Protein AF-A0A7G9GF24-F1 (afdb_monomer_lite)

Foldseek 3Di:
DDPVVLVVVLVVLLVLLLVQLLVLCVVLVNPDPQLNVLSNVLSVPLVSVLVVQLVVCCPPVVDPSPVSNVVSLVVSLVSQLVSCVVRPDPRPRSSVSSCCSSVVSVVVVVVVVVVD

pLDDT: mean 84.03, std 6.38, range [55.06, 92.38]

Sequence (116 aa):
MGPIDLFYTFAVSFLLTLALEYPAAILFGIRNRKDLLLLLPVNLLTNPAAVALALFLRLNLGLPALPAQICLEIPVILAEGLLYRHYGQDLPHPLAFSLCANGFSYTMGLLIQTLF

Radius of gyration: 14.38 Å; chains: 1; bounding box: 35×30×41 Å

Organism: NCBI:txid2763667

Secondary structure (DSSP, 8-state):
--HHHHHHHHHHHHHHHHHHHHHHHHHTT---HHHHHHHHHHHHHHHHHHHHHHHHHHHHH---HHHHHHHHHHHHHHHHHHHHHHH-SS-S-HHHHHHHHHHHHHHHHHHHHHH-

Structure (mmCIF, N/CA/C/O backbone):
data_AF-A0A7G9GF24-F1
#
_entry.id   AF-A0A7G9GF24-F1
#
loop_
_atom_site.group_PDB
_atom_site.id
_atom_site.type_symbol
_atom_site.label_atom_id
_atom_site.label_alt_id
_atom_site.label_comp_id
_atom_site.label_asym_id
_atom_site.label_entity_id
_atom_site.label_seq_id
_atom_site.pdbx_PDB_ins_code
_atom_site.Cartn_x
_atom_site.Cartn_y
_atom_site.Cartn_z
_atom_site.occupancy
_atom_site.B_iso_or_equiv
_atom_site.auth_seq_id
_atom_site.auth_comp_id
_atom_site.auth_asym_id
_atom_site.auth_atom_id
_atom_site.pdbx_PDB_model_num
ATOM 1 N N . MET A 1 1 ? 4.186 -1.442 -23.552 1.00 63.91 1 MET A N 1
ATOM 2 C CA . MET A 1 1 ? 2.997 -1.685 -22.713 1.00 63.91 1 MET A CA 1
ATOM 3 C C . MET A 1 1 ? 1.872 -0.836 -23.272 1.00 63.91 1 MET A C 1
ATOM 5 O O . MET A 1 1 ? 2.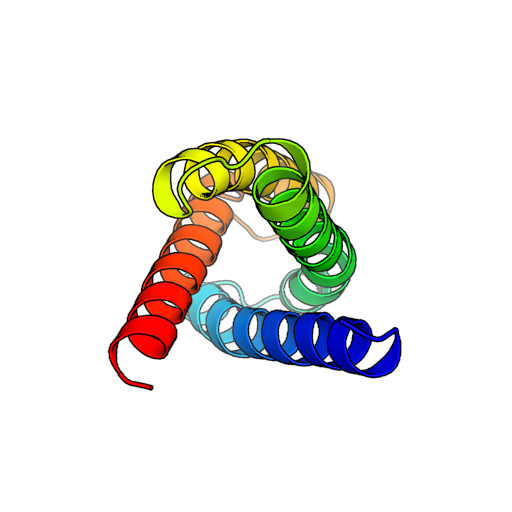050 0.373 -23.370 1.00 63.91 1 MET A O 1
ATOM 9 N N . GLY A 1 2 ? 0.802 -1.459 -23.762 1.00 81.12 2 GLY A N 1
ATOM 10 C CA . GLY A 1 2 ? -0.362 -0.743 -24.283 1.00 81.12 2 GLY A CA 1
ATOM 11 C C . GLY A 1 2 ? -1.274 -0.225 -23.159 1.00 81.12 2 GLY A C 1
ATOM 12 O O . GLY A 1 2 ? -1.112 -0.617 -22.003 1.00 81.12 2 GLY A O 1
ATOM 13 N N . PRO A 1 3 ? -2.263 0.633 -23.472 1.00 76.75 3 PRO A N 1
ATOM 14 C CA . PRO A 1 3 ? -3.209 1.156 -22.479 1.00 76.75 3 PRO A CA 1
ATOM 15 C C . PRO A 1 3 ? -4.073 0.060 -21.830 1.00 76.75 3 PRO A C 1
ATOM 17 O O . PRO A 1 3 ? -4.401 0.155 -20.650 1.00 76.75 3 PRO A O 1
ATOM 20 N N . ILE A 1 4 ? -4.397 -1.003 -22.574 1.00 81.31 4 ILE A N 1
ATOM 21 C CA . ILE A 1 4 ? -5.152 -2.162 -22.067 1.00 81.31 4 ILE A CA 1
ATOM 22 C C . ILE A 1 4 ? -4.322 -2.938 -21.034 1.00 81.31 4 ILE A C 1
ATOM 24 O O . ILE A 1 4 ? -4.830 -3.270 -19.965 1.00 81.31 4 ILE A O 1
ATOM 28 N N . ASP A 1 5 ? -3.032 -3.153 -21.309 1.00 83.19 5 ASP A N 1
ATOM 29 C CA . ASP A 1 5 ? -2.114 -3.843 -20.391 1.00 83.19 5 ASP A CA 1
ATOM 30 C C . ASP A 1 5 ? -1.939 -3.067 -19.078 1.00 83.19 5 ASP A C 1
ATOM 32 O O . ASP A 1 5 ? -1.855 -3.650 -17.995 1.00 83.19 5 ASP A O 1
ATOM 36 N N . LEU A 1 6 ? -1.910 -1.732 -19.163 1.00 82.44 6 LEU A N 1
ATOM 37 C CA . LEU A 1 6 ? -1.826 -0.853 -17.997 1.00 82.44 6 LEU A CA 1
ATOM 38 C C . LEU A 1 6 ? -3.080 -0.928 -17.129 1.00 82.44 6 LEU A C 1
ATOM 40 O O . LEU A 1 6 ? -2.969 -1.091 -15.915 1.00 82.44 6 LEU A O 1
ATOM 44 N N . PHE A 1 7 ? -4.261 -0.874 -17.744 1.00 84.81 7 PHE A N 1
ATOM 45 C CA . PHE A 1 7 ? -5.515 -1.037 -17.016 1.00 84.81 7 PHE A CA 1
ATOM 46 C C . PHE A 1 7 ? -5.592 -2.403 -16.327 1.00 84.81 7 PHE A C 1
ATOM 48 O O . PHE A 1 7 ? -5.946 -2.481 -15.153 1.00 84.81 7 PHE A O 1
ATOM 55 N N . TYR A 1 8 ? -5.200 -3.470 -17.028 1.00 85.38 8 TYR A N 1
ATOM 56 C CA . TYR A 1 8 ? -5.156 -4.813 -16.456 1.00 85.38 8 TYR A CA 1
ATOM 57 C C . TYR A 1 8 ? -4.200 -4.892 -15.257 1.00 85.38 8 TYR A C 1
ATOM 59 O O . TYR A 1 8 ? -4.553 -5.452 -14.222 1.00 85.38 8 TYR A O 1
ATOM 67 N N . THR A 1 9 ? -3.027 -4.260 -15.355 1.00 84.88 9 THR A N 1
ATOM 68 C CA . THR A 1 9 ? -2.041 -4.203 -14.263 1.00 84.88 9 THR A CA 1
ATOM 69 C C . THR A 1 9 ? -2.607 -3.491 -13.033 1.00 84.88 9 THR A C 1
ATOM 71 O O . THR A 1 9 ? -2.492 -4.008 -11.921 1.00 84.88 9 THR A O 1
ATOM 74 N N . PHE A 1 10 ? -3.271 -2.345 -13.219 1.00 86.75 10 PHE A N 1
ATOM 75 C CA . PHE A 1 10 ? -3.931 -1.641 -12.117 1.00 86.75 10 PHE A CA 1
ATOM 76 C C . PHE A 1 10 ? -5.069 -2.460 -11.511 1.00 86.75 10 PHE A C 1
ATOM 78 O O . PHE A 1 10 ? -5.157 -2.556 -10.291 1.00 86.75 10 PHE A O 1
ATOM 85 N N . ALA A 1 11 ? -5.914 -3.083 -12.336 1.00 87.19 11 ALA A N 1
ATOM 86 C CA . ALA A 1 11 ? -7.050 -3.864 -11.859 1.00 87.19 11 ALA A CA 1
ATOM 87 C C . ALA A 1 11 ? -6.604 -5.084 -11.042 1.00 87.19 11 ALA A C 1
ATOM 89 O O . ALA A 1 11 ? -7.117 -5.311 -9.948 1.00 87.19 11 ALA A O 1
ATOM 90 N N . VAL A 1 12 ? -5.626 -5.846 -11.539 1.00 86.25 12 VAL A N 1
ATOM 91 C CA . VAL A 1 12 ? -5.091 -7.015 -10.830 1.00 86.25 12 VAL A CA 1
ATOM 92 C C . VAL A 1 12 ? -4.418 -6.597 -9.528 1.00 86.25 12 VAL A C 1
ATOM 94 O O . VAL A 1 12 ? -4.690 -7.200 -8.492 1.00 86.25 12 VAL A O 1
ATOM 97 N N . SER A 1 13 ? -3.588 -5.549 -9.554 1.00 85.12 13 SER A N 1
ATOM 98 C CA . SER A 1 13 ? -2.921 -5.059 -8.345 1.00 85.12 13 SER A CA 1
ATOM 99 C C . SER A 1 13 ? -3.928 -4.574 -7.303 1.00 85.12 13 SER A C 1
ATOM 101 O O . SER A 1 13 ? -3.827 -4.957 -6.143 1.00 85.12 13 SER A O 1
ATOM 103 N N . PHE A 1 14 ? -4.944 -3.820 -7.720 1.00 87.00 14 PHE A N 1
ATOM 104 C CA . PHE A 1 14 ? -6.006 -3.339 -6.842 1.00 87.00 14 PHE A CA 1
ATOM 105 C C . PHE A 1 14 ? -6.801 -4.483 -6.205 1.00 87.00 14 PHE A C 1
ATOM 107 O O . PHE A 1 14 ? -6.980 -4.509 -4.989 1.00 87.00 14 PHE A O 1
ATOM 114 N N . LEU A 1 15 ? -7.249 -5.455 -7.006 1.00 88.62 15 LEU A N 1
ATOM 115 C CA . LEU A 1 15 ? -8.016 -6.596 -6.503 1.00 88.62 15 LEU A CA 1
ATOM 116 C C . LEU A 1 15 ? -7.198 -7.459 -5.541 1.00 88.62 15 LEU A C 1
ATOM 118 O O . LEU A 1 15 ? -7.736 -7.896 -4.525 1.00 88.62 15 LEU A O 1
ATOM 122 N N . LEU A 1 16 ? -5.914 -7.680 -5.837 1.00 85.62 16 LEU A N 1
ATOM 123 C CA . LEU A 1 16 ? -5.011 -8.392 -4.935 1.00 85.62 16 LEU A CA 1
ATOM 124 C C . LEU A 1 16 ? -4.853 -7.644 -3.614 1.00 85.62 16 LEU A C 1
ATOM 126 O O . LEU A 1 16 ? -5.008 -8.261 -2.565 1.00 85.62 16 LEU A O 1
ATOM 130 N N . THR A 1 17 ? -4.622 -6.330 -3.642 1.00 88.44 17 THR A N 1
ATOM 131 C CA . THR A 1 17 ? -4.490 -5.554 -2.407 1.00 88.44 17 THR A CA 1
ATOM 132 C C . THR A 1 17 ? -5.766 -5.618 -1.574 1.00 88.44 17 THR 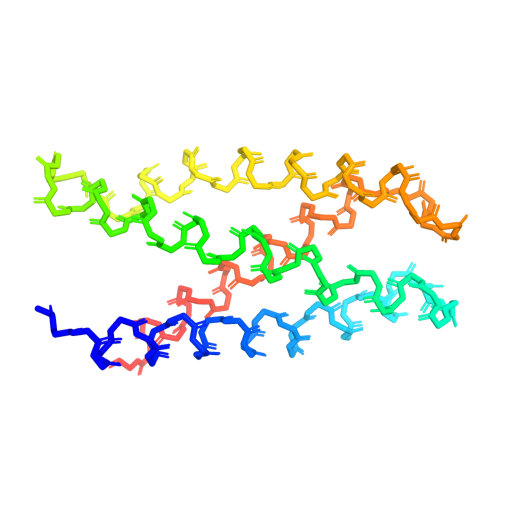A C 1
ATOM 134 O O . THR A 1 17 ? -5.697 -5.969 -0.402 1.00 88.44 17 THR A O 1
ATOM 137 N N . LEU A 1 18 ? -6.952 -5.426 -2.165 1.00 89.00 18 LEU A N 1
ATOM 138 C CA . LEU A 1 18 ? -8.204 -5.578 -1.413 1.00 89.00 18 LEU A CA 1
ATOM 139 C C . LEU A 1 18 ? -8.369 -6.996 -0.841 1.00 89.00 18 LEU A C 1
ATOM 141 O O . LEU A 1 18 ? -8.774 -7.154 0.311 1.00 89.00 18 LEU A O 1
ATOM 145 N N . ALA A 1 19 ? -8.040 -8.032 -1.617 1.00 88.88 19 ALA A N 1
ATOM 146 C CA . ALA A 1 19 ? -8.141 -9.418 -1.167 1.00 88.88 19 ALA A CA 1
ATOM 147 C C . ALA A 1 19 ? -7.240 -9.723 0.041 1.00 88.88 19 ALA A C 1
ATOM 149 O O . ALA A 1 19 ? -7.573 -10.609 0.824 1.00 88.88 19 ALA A O 1
ATOM 150 N N . LEU A 1 20 ? -6.134 -8.992 0.214 1.00 87.62 20 LEU A N 1
ATOM 151 C CA . LEU A 1 20 ? -5.220 -9.133 1.348 1.00 87.62 20 LEU A CA 1
ATOM 152 C C . LEU A 1 20 ? -5.588 -8.200 2.513 1.00 87.62 20 LEU A C 1
ATOM 154 O O . LEU A 1 20 ? -5.563 -8.617 3.674 1.00 87.62 20 LEU A O 1
ATOM 158 N N . GLU A 1 21 ? -5.986 -6.963 2.222 1.00 88.62 21 GLU A N 1
ATOM 159 C CA . GLU A 1 21 ? -6.266 -5.948 3.236 1.00 88.62 21 GLU A CA 1
ATOM 160 C C . GLU A 1 21 ? -7.573 -6.167 3.986 1.00 88.62 21 GLU A C 1
ATOM 162 O O . GLU A 1 21 ? -7.615 -5.935 5.191 1.00 88.62 21 GLU A O 1
ATOM 167 N N . TYR A 1 22 ? -8.635 -6.653 3.335 1.00 89.38 22 TYR A N 1
ATOM 168 C CA . TYR A 1 22 ? -9.897 -6.933 4.030 1.00 89.38 22 TYR A CA 1
ATOM 169 C C . TYR A 1 22 ? -9.746 -8.030 5.103 1.00 89.38 22 TYR A C 1
ATOM 171 O O . TYR A 1 22 ? -10.195 -7.823 6.234 1.00 89.38 22 TYR A O 1
ATOM 179 N N . PRO A 1 23 ? -9.095 -9.178 4.827 1.00 88.88 23 PRO A N 1
ATOM 180 C CA . PRO A 1 23 ? -8.756 -10.143 5.869 1.00 88.88 23 PRO A CA 1
ATOM 181 C C . PRO A 1 23 ? -7.849 -9.551 6.951 1.00 88.88 23 PRO A C 1
ATOM 183 O O . PRO A 1 23 ? -8.122 -9.751 8.135 1.00 88.88 23 PRO A O 1
ATOM 186 N N . ALA A 1 24 ? -6.814 -8.790 6.573 1.00 86.50 24 ALA A N 1
ATOM 187 C CA . ALA A 1 24 ? -5.912 -8.152 7.532 1.00 86.50 24 ALA A CA 1
ATOM 188 C C . ALA A 1 24 ? -6.657 -7.179 8.463 1.00 86.50 24 ALA A C 1
ATOM 190 O O . ALA A 1 24 ? -6.440 -7.199 9.671 1.00 86.50 24 ALA A O 1
ATOM 191 N N . ALA A 1 25 ? -7.592 -6.395 7.926 1.00 86.94 25 ALA A N 1
ATOM 192 C CA . ALA A 1 25 ? -8.467 -5.487 8.661 1.00 86.94 25 ALA A CA 1
ATOM 193 C C . ALA A 1 25 ? -9.322 -6.224 9.697 1.00 86.94 25 ALA A C 1
ATOM 195 O O . ALA A 1 25 ? -9.398 -5.814 10.857 1.00 86.94 25 ALA A O 1
ATOM 196 N N . ILE A 1 26 ? -9.922 -7.352 9.306 1.00 87.12 26 ILE A N 1
ATOM 197 C CA . ILE A 1 26 ? -10.724 -8.185 10.212 1.00 87.12 26 ILE A CA 1
ATOM 198 C C . ILE A 1 26 ? -9.847 -8.779 11.326 1.00 87.12 26 ILE A C 1
ATOM 200 O O . ILE A 1 26 ? -10.271 -8.799 12.486 1.00 87.12 26 ILE A O 1
ATOM 204 N N . LEU A 1 27 ? -8.628 -9.231 11.000 1.00 86.88 27 LEU A N 1
ATOM 205 C CA . LEU A 1 27 ? -7.653 -9.745 11.972 1.00 86.88 27 LEU A CA 1
ATOM 206 C C . LEU A 1 27 ? -7.158 -8.654 12.934 1.00 86.88 27 LEU A C 1
ATOM 208 O O . LEU A 1 27 ? -6.973 -8.929 14.117 1.00 86.88 27 LEU A O 1
ATOM 212 N N . PHE A 1 28 ? -7.025 -7.412 12.460 1.00 82.88 28 PHE A N 1
ATOM 213 C CA . PHE A 1 28 ? -6.710 -6.230 13.272 1.00 82.88 28 PHE A CA 1
ATOM 214 C C . PHE A 1 28 ? -7.877 -5.749 14.149 1.00 82.88 28 PHE A C 1
ATOM 216 O O . PHE A 1 28 ? -7.729 -4.786 14.900 1.00 82.88 28 PHE A O 1
ATOM 223 N N . GLY A 1 29 ? -9.033 -6.416 14.083 1.00 83.44 29 GLY A N 1
ATOM 224 C CA . GLY A 1 29 ? -10.187 -6.116 14.924 1.00 83.44 29 GLY A CA 1
ATOM 225 C C . GLY A 1 29 ? -11.126 -5.053 14.357 1.00 83.44 29 GLY A C 1
ATOM 226 O O . GLY A 1 29 ? -12.061 -4.660 15.052 1.00 83.44 29 GLY A O 1
ATOM 227 N N . ILE A 1 30 ? -10.949 -4.627 13.102 1.00 85.69 30 ILE A N 1
ATOM 228 C CA . ILE A 1 30 ? -11.881 -3.708 12.441 1.00 85.69 30 ILE A CA 1
ATOM 229 C C . ILE A 1 30 ? -13.198 -4.445 12.188 1.00 85.69 30 ILE A C 1
ATOM 231 O O . ILE A 1 30 ? -13.263 -5.414 11.430 1.00 85.69 30 ILE A O 1
ATOM 235 N N . ARG A 1 31 ? -14.273 -3.989 12.838 1.00 84.69 31 ARG A N 1
ATOM 236 C CA . ARG A 1 31 ? -15.630 -4.549 12.679 1.00 84.69 31 ARG A CA 1
ATOM 237 C C . ARG A 1 31 ? -16.632 -3.553 12.109 1.00 84.69 31 ARG A C 1
ATOM 239 O O . ARG A 1 31 ? -17.712 -3.954 11.675 1.00 84.69 31 ARG A O 1
ATOM 246 N N . ASN A 1 32 ? -16.284 -2.271 12.086 1.00 88.31 32 ASN A N 1
ATOM 247 C CA . ASN A 1 32 ? -17.143 -1.229 11.556 1.00 88.31 32 ASN A CA 1
ATOM 248 C C . ASN A 1 32 ? -17.173 -1.284 10.027 1.00 88.31 32 ASN A C 1
ATOM 250 O O . ASN A 1 32 ? -16.140 -1.242 9.359 1.00 88.31 32 ASN A O 1
ATOM 254 N N . ARG A 1 33 ? -18.383 -1.341 9.461 1.00 88.69 33 ARG A N 1
ATOM 255 C CA . ARG A 1 33 ? -18.579 -1.350 8.007 1.00 88.69 33 ARG A CA 1
ATOM 256 C C . ARG A 1 33 ? -18.020 -0.096 7.342 1.00 88.69 33 ARG A C 1
ATOM 258 O O . ARG A 1 33 ? -17.581 -0.192 6.207 1.00 88.69 33 ARG A O 1
ATOM 265 N N . LYS A 1 34 ? -18.036 1.056 8.019 1.00 89.12 34 LYS A N 1
ATOM 266 C CA . LYS A 1 34 ? -17.486 2.304 7.470 1.00 89.12 34 LYS A CA 1
ATOM 267 C C . LYS A 1 34 ? -15.977 2.214 7.275 1.00 89.12 34 LYS A C 1
ATOM 269 O O . LYS A 1 34 ? -15.499 2.570 6.208 1.00 89.12 34 LYS A O 1
ATOM 274 N N . ASP A 1 35 ? -15.264 1.670 8.254 1.00 87.69 35 ASP A N 1
ATOM 275 C CA . ASP A 1 35 ? -13.810 1.513 8.179 1.00 87.69 35 ASP A CA 1
ATOM 276 C C . ASP A 1 35 ? -13.413 0.433 7.170 1.00 87.69 35 ASP A C 1
ATOM 278 O O . ASP A 1 35 ? -12.462 0.612 6.417 1.00 87.69 35 ASP A O 1
ATOM 282 N N . LEU A 1 36 ? -14.191 -0.651 7.073 1.00 89.31 36 LEU A N 1
ATOM 283 C CA . LEU A 1 36 ? -14.010 -1.640 6.006 1.00 89.31 36 LEU A CA 1
ATOM 284 C C . LEU A 1 36 ? -14.259 -1.027 4.621 1.00 89.31 36 LEU A C 1
ATOM 286 O O . LEU A 1 36 ? -13.492 -1.266 3.696 1.00 89.31 36 LEU A O 1
ATOM 290 N N . LEU A 1 37 ? -15.299 -0.201 4.473 1.00 92.31 37 LEU A N 1
ATOM 291 C CA . LEU A 1 37 ? -15.564 0.511 3.223 1.00 92.31 37 LEU A CA 1
ATOM 292 C C . LEU A 1 37 ? -14.490 1.550 2.903 1.00 92.31 37 LEU A C 1
ATOM 294 O O . LEU A 1 37 ? -14.275 1.807 1.725 1.00 92.31 37 LEU A O 1
ATOM 298 N N . LEU A 1 38 ? -13.818 2.123 3.907 1.00 91.44 38 LEU A N 1
ATOM 299 C CA . LEU A 1 38 ? -12.744 3.104 3.737 1.00 91.44 38 LEU A CA 1
ATOM 300 C C . LEU A 1 38 ? -11.492 2.500 3.082 1.00 91.44 38 LEU A C 1
ATOM 302 O O . LEU A 1 38 ? -10.791 3.214 2.369 1.00 91.44 38 LEU A O 1
ATOM 306 N N . LEU A 1 39 ? -11.255 1.192 3.233 1.00 90.19 39 LEU A N 1
ATOM 307 C CA . LEU A 1 39 ? -10.167 0.477 2.546 1.00 90.19 39 LEU A CA 1
ATOM 308 C C . LEU A 1 39 ? -10.255 0.649 1.025 1.00 90.19 39 LEU A C 1
ATOM 310 O O . LEU A 1 39 ? -9.245 0.834 0.355 1.00 90.19 39 LEU A O 1
ATOM 314 N N . LEU A 1 40 ? -11.469 0.622 0.470 1.00 92.38 40 LEU A N 1
ATOM 315 C CA . LEU A 1 40 ? -11.688 0.668 -0.974 1.00 92.38 40 LEU A CA 1
ATOM 316 C C . LEU A 1 40 ? -11.257 1.997 -1.626 1.00 92.38 40 LEU A C 1
ATOM 318 O O . LEU A 1 40 ? -10.429 1.943 -2.532 1.00 92.38 40 LEU A O 1
ATOM 322 N N . PRO A 1 41 ? -11.761 3.182 -1.223 1.00 92.19 41 PRO A N 1
ATOM 323 C CA . PRO A 1 41 ? -11.343 4.450 -1.808 1.00 92.19 41 PRO A CA 1
ATOM 324 C C . PRO A 1 41 ? -9.889 4.798 -1.481 1.00 92.19 41 PRO A C 1
ATOM 326 O O . PRO A 1 41 ? -9.242 5.433 -2.307 1.00 92.19 41 PRO A O 1
ATOM 329 N N . VAL A 1 42 ? -9.364 4.376 -0.323 1.00 91.88 42 VAL A N 1
ATOM 330 C CA . VAL A 1 42 ? -7.949 4.584 0.011 1.00 91.88 42 VAL A CA 1
ATOM 331 C C . VAL A 1 42 ? -7.069 3.840 -0.991 1.00 91.88 42 VAL A C 1
ATOM 333 O O . VAL A 1 42 ? -6.310 4.484 -1.710 1.00 91.88 42 VAL A O 1
ATOM 336 N N . ASN A 1 43 ? -7.286 2.534 -1.160 1.00 90.62 43 ASN A N 1
ATOM 337 C CA . ASN A 1 43 ? -6.555 1.729 -2.140 1.00 90.62 43 ASN A CA 1
ATOM 338 C C . ASN A 1 43 ? -6.792 2.161 -3.585 1.00 90.62 43 ASN A C 1
ATOM 340 O O . ASN A 1 43 ? -5.891 2.072 -4.414 1.00 90.62 43 ASN A O 1
ATOM 344 N N . LE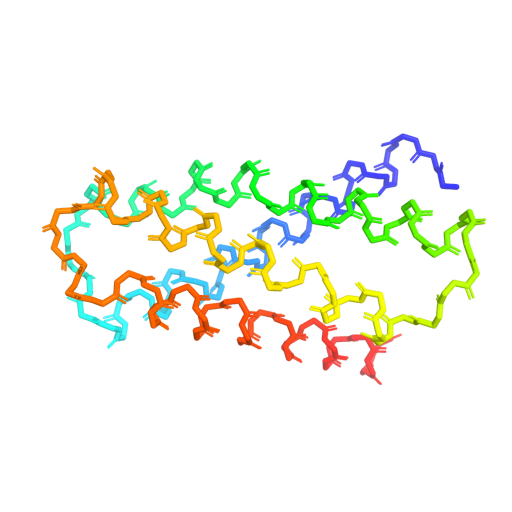U A 1 44 ? -7.996 2.633 -3.914 1.00 89.56 44 LEU A N 1
ATOM 345 C CA . LEU A 1 44 ? -8.311 3.099 -5.264 1.00 89.56 44 LEU A CA 1
ATOM 346 C C . LEU A 1 44 ? -7.475 4.331 -5.643 1.00 89.56 44 LEU A C 1
ATOM 348 O O . LEU A 1 44 ? -7.213 4.548 -6.823 1.00 89.56 44 LEU A O 1
ATOM 352 N N . LEU A 1 45 ? -7.049 5.126 -4.658 1.00 87.88 45 LEU A N 1
ATOM 353 C CA . LEU A 1 45 ? -6.188 6.288 -4.862 1.00 87.88 45 LEU A CA 1
ATOM 354 C C . LEU A 1 45 ? -4.702 5.926 -4.777 1.00 87.88 45 LEU A C 1
ATOM 356 O O . LEU A 1 45 ? -3.920 6.349 -5.630 1.00 87.88 45 LEU A O 1
ATOM 360 N N . THR A 1 46 ? -4.300 5.165 -3.759 1.00 89.62 46 THR A N 1
ATOM 361 C CA . THR A 1 46 ? -2.884 4.920 -3.456 1.00 89.62 46 THR A CA 1
ATOM 362 C C . THR A 1 46 ? -2.262 3.859 -4.351 1.00 89.62 46 THR A C 1
ATOM 364 O O . THR A 1 46 ? -1.150 4.060 -4.841 1.00 89.62 46 THR A O 1
ATOM 367 N N . ASN A 1 47 ? -2.985 2.780 -4.652 1.00 88.25 47 ASN A N 1
ATOM 368 C CA . ASN A 1 47 ? -2.441 1.662 -5.415 1.00 88.25 47 ASN A CA 1
ATOM 369 C C . ASN A 1 47 ? -2.138 2.039 -6.884 1.00 88.25 47 ASN A C 1
ATOM 371 O O . ASN A 1 47 ? -0.987 1.886 -7.306 1.00 88.25 47 ASN A O 1
ATOM 375 N N . PRO A 1 48 ? -3.060 2.644 -7.668 1.00 85.25 48 PRO A N 1
ATOM 376 C CA . PRO A 1 48 ? -2.727 3.079 -9.026 1.00 85.25 48 PRO A CA 1
ATOM 377 C C . PRO A 1 48 ? -1.579 4.093 -9.068 1.00 85.25 48 PRO A C 1
ATOM 379 O O . PRO A 1 48 ? -0.743 4.029 -9.970 1.00 85.25 48 PRO A O 1
ATOM 382 N N . ALA A 1 49 ? -1.501 5.000 -8.086 1.00 87.25 49 ALA A N 1
ATOM 383 C CA . ALA A 1 49 ? -0.401 5.956 -7.977 1.00 87.25 49 ALA A CA 1
ATOM 384 C C . ALA A 1 49 ? 0.943 5.252 -7.722 1.00 87.25 49 ALA A C 1
ATOM 386 O O . ALA A 1 49 ? 1.932 5.563 -8.390 1.00 87.25 49 ALA A O 1
ATOM 387 N N . ALA A 1 50 ? 0.972 4.269 -6.817 1.00 87.06 50 ALA A N 1
ATOM 388 C CA . ALA A 1 50 ? 2.155 3.468 -6.521 1.00 87.06 50 ALA A CA 1
ATOM 389 C C . ALA A 1 50 ? 2.630 2.679 -7.750 1.00 87.06 50 ALA A C 1
ATOM 391 O O . ALA A 1 50 ? 3.806 2.747 -8.114 1.00 87.06 50 ALA A O 1
ATOM 392 N N . VAL A 1 51 ? 1.715 1.991 -8.441 1.00 85.62 51 VAL A N 1
ATOM 393 C CA . VAL A 1 51 ? 2.031 1.211 -9.647 1.00 85.62 51 VAL A CA 1
ATOM 394 C C . VAL A 1 51 ? 2.504 2.120 -10.785 1.00 85.62 51 VAL A C 1
ATOM 396 O O . VAL A 1 51 ? 3.506 1.816 -11.436 1.00 85.62 51 VAL A O 1
ATOM 399 N N . ALA A 1 52 ? 1.838 3.256 -11.017 1.00 85.88 52 ALA A N 1
ATOM 400 C CA . ALA A 1 52 ? 2.234 4.208 -12.053 1.00 85.88 52 ALA A CA 1
ATOM 401 C C . ALA A 1 52 ? 3.635 4.777 -11.794 1.00 85.88 52 ALA A C 1
ATOM 403 O O . ALA A 1 52 ? 4.462 4.840 -12.708 1.00 85.88 52 ALA A O 1
ATOM 404 N N . LEU A 1 53 ? 3.925 5.149 -10.546 1.00 86.12 53 LEU A N 1
ATOM 405 C CA . LEU A 1 53 ? 5.223 5.699 -10.178 1.00 86.12 53 LEU A CA 1
ATOM 406 C C . LEU A 1 53 ? 6.321 4.625 -10.231 1.00 86.12 53 LEU A C 1
ATOM 408 O O . LEU A 1 53 ? 7.406 4.894 -10.741 1.00 86.12 53 LEU A O 1
ATOM 412 N N . ALA A 1 54 ? 6.030 3.385 -9.826 1.00 83.75 54 ALA A N 1
ATOM 413 C CA . ALA A 1 54 ? 6.952 2.258 -9.969 1.00 83.75 54 ALA A CA 1
ATOM 414 C C . ALA A 1 54 ? 7.308 1.983 -11.438 1.00 83.75 54 ALA A C 1
ATOM 416 O O . ALA A 1 54 ? 8.484 1.802 -11.767 1.00 83.75 54 ALA A O 1
ATOM 417 N N . LEU A 1 55 ? 6.317 2.000 -12.336 1.00 82.75 55 LEU A N 1
ATOM 418 C CA . LEU A 1 55 ? 6.541 1.874 -13.779 1.00 82.75 55 LEU A CA 1
ATOM 419 C C . LEU A 1 55 ? 7.383 3.035 -14.314 1.00 82.75 55 LEU A C 1
ATOM 421 O O . LEU A 1 55 ? 8.342 2.804 -15.050 1.00 82.75 55 LEU A O 1
ATOM 425 N N . PHE A 1 56 ? 7.079 4.271 -13.912 1.00 85.31 56 PHE A N 1
ATOM 426 C CA . PHE A 1 56 ? 7.842 5.449 -14.321 1.00 85.31 56 PHE A CA 1
ATOM 427 C C . PHE A 1 56 ? 9.317 5.353 -13.906 1.00 85.31 56 PHE A C 1
ATOM 429 O O . PHE A 1 56 ? 10.196 5.563 -14.745 1.00 85.31 56 PHE A O 1
ATOM 436 N N . LEU A 1 57 ? 9.594 4.989 -12.649 1.00 83.94 57 LEU A N 1
ATOM 437 C CA . LEU A 1 57 ? 10.956 4.842 -12.132 1.00 83.94 57 LEU A CA 1
ATOM 438 C C . LEU A 1 57 ? 11.731 3.735 -12.860 1.00 83.94 57 LEU A C 1
ATOM 440 O O . LEU A 1 57 ? 12.887 3.938 -13.232 1.00 83.94 57 LEU A O 1
ATOM 444 N N . ARG A 1 58 ? 11.099 2.583 -13.114 1.00 79.94 58 ARG A N 1
ATOM 445 C CA . ARG A 1 58 ? 11.738 1.475 -13.843 1.00 79.94 58 ARG A CA 1
ATOM 446 C C . ARG A 1 58 ? 12.049 1.849 -15.293 1.00 79.94 58 ARG A C 1
ATOM 448 O O . ARG A 1 58 ? 13.150 1.580 -15.761 1.00 79.94 58 ARG A O 1
ATOM 455 N N . LEU A 1 59 ? 11.100 2.473 -15.993 1.00 83.19 59 LEU A N 1
ATOM 456 C CA . LEU A 1 59 ? 11.228 2.770 -17.423 1.00 83.19 59 LEU A CA 1
ATOM 457 C C . LEU A 1 59 ? 12.161 3.951 -17.719 1.00 83.19 59 LEU A C 1
ATOM 459 O O . LEU A 1 59 ? 12.857 3.919 -18.728 1.00 83.19 59 LEU A O 1
ATOM 463 N N . ASN A 1 60 ? 12.180 4.985 -16.870 1.00 83.50 60 ASN A N 1
ATOM 464 C CA . ASN A 1 60 ? 12.909 6.228 -17.160 1.00 83.50 60 ASN A CA 1
ATOM 465 C C . ASN A 1 60 ? 14.253 6.335 -16.436 1.00 83.50 60 ASN 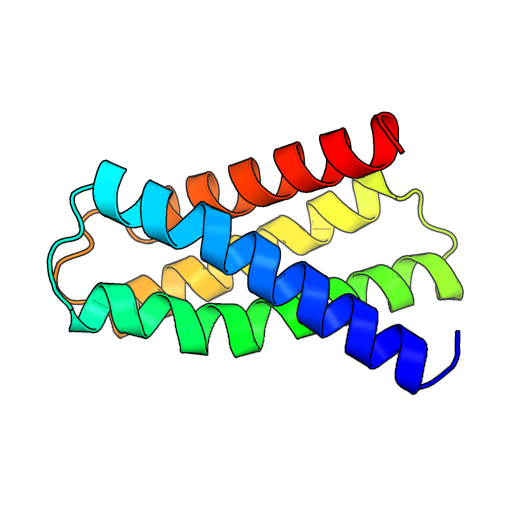A C 1
ATOM 467 O O . ASN A 1 60 ? 15.173 6.958 -16.957 1.00 83.50 60 ASN A O 1
ATOM 471 N N . LEU A 1 61 ? 14.373 5.763 -15.235 1.00 79.62 61 LEU A N 1
ATOM 472 C CA . LEU A 1 61 ? 15.569 5.910 -14.397 1.00 79.62 61 LEU A CA 1
ATOM 473 C C . LEU A 1 61 ? 16.410 4.630 -14.329 1.00 79.62 61 LEU A C 1
ATOM 475 O O . LEU A 1 61 ? 17.479 4.645 -13.725 1.00 79.62 61 LEU A O 1
ATOM 479 N N . GLY A 1 62 ? 15.940 3.523 -14.921 1.00 77.56 62 GLY A N 1
ATOM 480 C CA . GLY A 1 62 ? 16.644 2.236 -14.906 1.00 77.56 62 GLY A CA 1
ATOM 481 C C . GLY A 1 62 ? 16.898 1.700 -13.495 1.00 77.56 62 GLY A C 1
ATOM 482 O O . GLY A 1 62 ? 17.806 0.893 -13.295 1.00 77.56 62 GLY A O 1
ATOM 483 N N . LEU A 1 63 ? 16.138 2.179 -12.502 1.00 71.56 63 LEU A N 1
ATOM 484 C CA . LEU A 1 63 ? 16.344 1.804 -11.111 1.00 71.56 63 LEU A CA 1
ATOM 485 C C . LEU A 1 63 ? 16.029 0.315 -10.916 1.00 71.56 63 LEU A C 1
ATOM 487 O O . LEU A 1 63 ? 15.033 -0.177 -11.460 1.00 71.56 63 LEU A O 1
ATOM 491 N N . PRO A 1 64 ? 16.823 -0.402 -10.099 1.00 71.88 64 PRO A N 1
ATOM 492 C CA . PRO A 1 64 ? 16.502 -1.773 -9.748 1.00 71.88 64 PRO A CA 1
ATOM 493 C C . PRO A 1 64 ? 15.131 -1.827 -9.064 1.00 71.88 64 PRO A C 1
ATOM 495 O O . PRO A 1 64 ? 14.749 -0.918 -8.322 1.00 71.88 64 PRO A O 1
ATOM 498 N N . ALA A 1 65 ? 14.399 -2.916 -9.299 1.00 69.88 65 ALA A N 1
ATOM 499 C CA . ALA A 1 65 ? 13.028 -3.094 -8.828 1.00 69.88 65 ALA A CA 1
ATOM 500 C C . ALA A 1 65 ? 12.867 -2.868 -7.313 1.00 69.88 65 ALA A C 1
ATOM 502 O O . ALA A 1 65 ? 11.938 -2.188 -6.892 1.00 69.88 65 ALA A O 1
ATOM 503 N N . LEU A 1 66 ? 13.793 -3.399 -6.512 1.00 72.12 66 LEU A N 1
ATOM 504 C CA . LEU A 1 66 ? 13.717 -3.414 -5.048 1.00 72.12 66 LEU A CA 1
ATOM 505 C C . LEU A 1 66 ? 13.869 -2.021 -4.399 1.00 72.12 66 LEU A C 1
ATOM 507 O O . LEU A 1 66 ? 12.960 -1.612 -3.678 1.00 72.12 66 LEU A O 1
ATOM 511 N N . PRO A 1 67 ? 14.952 -1.254 -4.646 1.00 71.25 67 PRO A N 1
ATOM 512 C CA . PRO A 1 67 ? 15.124 0.069 -4.041 1.00 71.25 67 PRO A CA 1
ATOM 513 C C . PRO A 1 67 ? 14.046 1.063 -4.475 1.00 71.25 67 PRO A C 1
ATOM 515 O O . PRO A 1 67 ? 13.535 1.808 -3.644 1.00 71.25 67 PRO A O 1
ATOM 518 N N . ALA A 1 68 ? 13.666 1.042 -5.759 1.00 73.50 68 ALA A N 1
ATOM 519 C CA . ALA A 1 68 ? 12.607 1.904 -6.273 1.00 73.50 68 ALA A CA 1
ATOM 520 C C . ALA A 1 68 ? 11.285 1.649 -5.544 1.00 73.50 68 ALA A C 1
ATOM 522 O O . ALA A 1 68 ? 10.587 2.592 -5.198 1.00 73.50 68 ALA A O 1
ATOM 523 N N . GLN A 1 69 ? 10.968 0.385 -5.268 1.00 75.50 69 GLN A N 1
ATOM 524 C CA . GLN A 1 69 ? 9.716 0.021 -4.625 1.00 75.50 69 GLN A CA 1
ATOM 525 C C . GLN A 1 69 ? 9.711 0.373 -3.135 1.00 75.50 69 GLN A C 1
ATOM 527 O O . GLN A 1 69 ? 8.765 1.001 -2.681 1.00 75.50 69 GLN A O 1
ATOM 532 N N . ILE A 1 70 ? 10.798 0.126 -2.395 1.00 77.19 70 ILE A N 1
ATOM 533 C CA . ILE A 1 70 ? 10.911 0.548 -0.982 1.00 77.19 70 ILE A CA 1
ATOM 534 C C . ILE A 1 70 ? 10.743 2.070 -0.835 1.00 77.19 70 ILE A C 1
ATOM 536 O O . ILE A 1 70 ? 10.062 2.538 0.078 1.00 77.19 70 ILE A O 1
ATOM 540 N N . CYS A 1 71 ? 11.323 2.853 -1.750 1.00 79.94 71 CYS A N 1
ATOM 541 C CA . CYS A 1 71 ? 11.157 4.307 -1.762 1.00 79.94 71 CYS A CA 1
ATOM 542 C C . CYS A 1 71 ? 9.707 4.757 -2.015 1.00 79.94 71 CYS A C 1
ATOM 544 O O . CYS A 1 71 ? 9.362 5.875 -1.639 1.00 79.94 71 CYS A O 1
ATOM 546 N N . LEU A 1 72 ? 8.875 3.914 -2.634 1.00 84.31 72 LEU A N 1
ATOM 547 C CA . LEU A 1 72 ? 7.462 4.188 -2.912 1.00 84.31 72 LEU A CA 1
ATOM 548 C C . LEU A 1 72 ? 6.531 3.730 -1.795 1.00 84.31 72 LEU A C 1
ATOM 550 O O . LEU A 1 72 ? 5.575 4.434 -1.482 1.00 84.31 72 LEU A O 1
ATOM 554 N N . GLU A 1 73 ? 6.839 2.598 -1.168 1.00 84.69 73 GLU A N 1
ATOM 555 C CA . GLU A 1 73 ? 6.053 2.041 -0.065 1.00 84.69 73 GLU A CA 1
ATOM 556 C C . GLU A 1 73 ? 5.981 3.017 1.119 1.00 84.69 73 GLU A C 1
ATOM 558 O O . GLU A 1 73 ? 4.926 3.189 1.717 1.00 84.69 73 GLU A O 1
ATOM 563 N N . ILE A 1 74 ? 7.070 3.730 1.437 1.00 85.62 74 ILE A N 1
ATOM 564 C CA . ILE A 1 74 ? 7.090 4.668 2.574 1.00 85.62 74 ILE A CA 1
ATOM 565 C C . ILE A 1 74 ? 6.057 5.806 2.402 1.00 85.62 74 ILE A C 1
ATOM 567 O O . ILE A 1 74 ? 5.228 5.987 3.298 1.00 85.62 74 ILE A O 1
ATOM 571 N N . PRO A 1 75 ? 6.048 6.573 1.290 1.00 88.38 75 PRO A N 1
ATOM 572 C CA . PRO A 1 75 ? 5.002 7.558 1.019 1.00 88.38 75 PRO A CA 1
ATOM 573 C C . PRO A 1 75 ? 3.586 6.981 1.017 1.00 88.38 75 PRO A C 1
ATOM 575 O O . PRO A 1 75 ? 2.679 7.635 1.525 1.00 88.38 75 PRO A O 1
ATOM 578 N N . VAL A 1 76 ? 3.396 5.778 0.464 1.00 89.88 76 VAL A N 1
ATOM 579 C CA . VAL A 1 76 ? 2.085 5.115 0.401 1.00 89.88 76 VAL A CA 1
ATOM 580 C C . VAL A 1 76 ? 1.588 4.779 1.804 1.00 89.88 76 VAL A C 1
ATOM 582 O O . VAL A 1 76 ? 0.508 5.226 2.181 1.00 89.88 76 VAL A O 1
ATOM 585 N N . ILE A 1 77 ? 2.413 4.122 2.623 1.00 90.12 77 ILE A N 1
ATOM 586 C CA . ILE A 1 77 ? 2.090 3.773 4.014 1.00 90.12 77 ILE A CA 1
ATOM 587 C C . ILE A 1 77 ? 1.731 5.022 4.828 1.00 90.12 77 ILE A C 1
ATOM 589 O O . ILE A 1 77 ? 0.792 5.024 5.627 1.00 90.12 77 ILE A O 1
ATOM 593 N N . LEU A 1 78 ? 2.471 6.116 4.629 1.00 90.12 78 LEU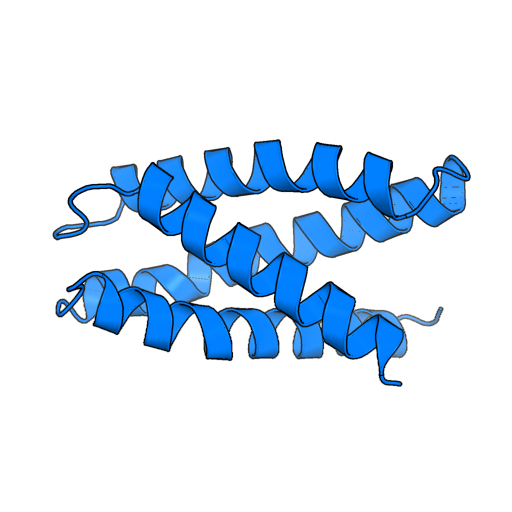 A N 1
ATOM 594 C CA . LEU A 1 78 ? 2.176 7.384 5.291 1.00 90.12 78 LEU A CA 1
ATOM 595 C C . LEU A 1 78 ? 0.850 7.980 4.807 1.00 90.12 78 LEU A C 1
ATOM 597 O O . LEU A 1 78 ? 0.042 8.399 5.635 1.00 90.12 78 LEU A O 1
ATOM 601 N N . ALA A 1 79 ? 0.610 8.014 3.495 1.00 90.44 79 ALA A N 1
ATOM 602 C CA . ALA A 1 79 ? -0.616 8.555 2.919 1.00 90.44 79 ALA A CA 1
ATOM 603 C C . ALA A 1 79 ? -1.850 7.776 3.391 1.00 90.44 79 ALA A C 1
ATOM 605 O O . ALA A 1 79 ? -2.805 8.374 3.885 1.00 90.44 79 ALA A O 1
ATOM 606 N N . GLU A 1 80 ? -1.813 6.450 3.317 1.00 91.69 80 GLU A N 1
ATOM 607 C CA . GLU A 1 80 ? -2.893 5.588 3.786 1.00 91.69 80 GLU A CA 1
ATOM 608 C C . GLU A 1 80 ? -3.091 5.687 5.294 1.00 91.69 80 GLU A C 1
ATOM 610 O O . GLU A 1 80 ? -4.213 5.879 5.753 1.00 91.69 80 GLU A O 1
ATOM 615 N N . GLY A 1 81 ? -2.009 5.647 6.078 1.00 89.62 81 GLY A N 1
ATOM 616 C CA . GLY A 1 81 ? -2.076 5.831 7.524 1.00 89.62 81 GLY A CA 1
ATOM 617 C C . GLY A 1 81 ? -2.721 7.164 7.920 1.00 89.62 81 GLY A C 1
ATOM 618 O O . GLY A 1 81 ? -3.497 7.211 8.877 1.00 89.62 81 GLY A O 1
ATOM 619 N N . LEU A 1 82 ? -2.453 8.244 7.175 1.00 91.25 82 LEU A N 1
ATOM 620 C CA . LEU A 1 82 ? -3.096 9.547 7.370 1.00 91.25 82 LEU A CA 1
ATOM 621 C C . LEU A 1 82 ? -4.571 9.539 6.952 1.00 91.25 82 LEU A C 1
ATOM 623 O O . LEU A 1 82 ? -5.400 10.070 7.692 1.00 91.25 82 LEU A O 1
ATOM 627 N N . LEU A 1 83 ? -4.913 8.924 5.816 1.00 91.75 83 LEU A N 1
ATOM 628 C CA . LEU A 1 83 ? -6.298 8.799 5.353 1.00 91.75 83 LEU A CA 1
ATOM 629 C C . LEU A 1 83 ? -7.138 7.983 6.340 1.00 91.75 83 LEU A C 1
ATOM 631 O O . LEU A 1 83 ? -8.206 8.428 6.757 1.00 91.75 83 LEU A O 1
ATOM 635 N N . TYR A 1 84 ? -6.625 6.843 6.795 1.00 90.62 84 TYR A N 1
ATOM 636 C CA . TYR A 1 84 ? -7.281 6.022 7.803 1.00 90.62 84 TYR A CA 1
ATOM 637 C C . TYR A 1 84 ? -7.391 6.734 9.153 1.00 90.62 84 TYR A C 1
ATOM 639 O O . TYR A 1 84 ? -8.411 6.618 9.822 1.00 90.62 84 TYR A O 1
ATOM 647 N N . ARG A 1 85 ? -6.385 7.522 9.553 1.00 89.12 85 ARG A N 1
ATOM 648 C CA . ARG A 1 85 ? -6.452 8.327 10.783 1.00 89.12 85 ARG A CA 1
ATOM 649 C C . ARG A 1 85 ? -7.488 9.446 10.702 1.00 89.12 85 ARG A C 1
ATOM 651 O O . ARG A 1 85 ? -8.059 9.806 11.725 1.00 89.12 85 ARG A O 1
ATOM 658 N N . HIS A 1 86 ? -7.675 10.040 9.527 1.00 90.12 86 HIS A N 1
ATOM 659 C CA . HIS A 1 86 ? -8.571 11.181 9.358 1.00 90.12 86 HIS A CA 1
ATOM 660 C C . HIS A 1 86 ? -10.031 10.762 9.154 1.00 90.12 86 HIS A C 1
ATOM 662 O O . HIS A 1 86 ? -10.931 11.424 9.664 1.00 90.12 86 HIS A O 1
ATOM 668 N N . TYR A 1 87 ? -10.263 9.671 8.419 1.00 89.19 87 TYR A N 1
ATOM 669 C CA . TYR A 1 87 ? -11.603 9.229 8.027 1.00 89.19 87 TYR A CA 1
ATOM 670 C C . TYR A 1 87 ? -12.086 7.964 8.752 1.00 89.19 87 TYR A C 1
ATOM 672 O O . TYR A 1 87 ? -13.284 7.679 8.717 1.00 89.19 87 TYR A O 1
ATOM 680 N N . GLY A 1 88 ? -11.190 7.207 9.393 1.00 84.50 88 GLY A N 1
ATOM 681 C CA . GLY A 1 88 ? -11.533 6.004 10.155 1.00 84.50 88 GLY A CA 1
ATOM 682 C C . GLY A 1 88 ? -12.123 6.332 11.526 1.00 84.50 88 GLY A C 1
ATOM 683 O O . GLY A 1 88 ? -11.797 7.357 12.125 1.00 84.50 88 GLY A O 1
ATOM 684 N N . GLN A 1 89 ? -13.004 5.464 12.023 1.00 83.12 89 GLN A N 1
ATOM 685 C CA . GLN A 1 89 ? -13.695 5.652 13.302 1.00 83.12 89 GLN A CA 1
ATOM 686 C C . GLN A 1 89 ? -13.144 4.747 14.408 1.00 83.12 89 GLN A C 1
ATOM 688 O O . GLN A 1 89 ? -12.883 5.222 15.509 1.00 83.12 89 GLN A O 1
ATOM 693 N N . ASP A 1 90 ? -12.923 3.469 14.105 1.00 77.44 90 ASP A N 1
ATOM 694 C CA . ASP A 1 90 ? -12.590 2.419 15.072 1.00 77.44 90 ASP A CA 1
ATOM 695 C C . ASP A 1 90 ? -11.220 1.786 14.794 1.00 77.44 90 ASP A C 1
ATOM 697 O O . ASP A 1 90 ? -10.951 0.663 15.223 1.00 77.44 90 ASP A O 1
ATOM 701 N N . LEU A 1 91 ? -10.336 2.485 14.072 1.00 77.38 91 LEU A N 1
ATOM 702 C CA . LEU A 1 91 ? -8.987 2.004 13.787 1.00 77.38 91 LEU A CA 1
ATOM 703 C C . LEU A 1 91 ? -7.993 2.508 14.849 1.00 77.38 91 LEU A C 1
ATOM 705 O O . LEU A 1 91 ? -7.534 3.648 14.755 1.00 77.38 91 LEU A O 1
ATOM 709 N N . PRO A 1 92 ? -7.609 1.688 15.850 1.00 71.69 92 PRO A N 1
ATOM 710 C CA . PRO A 1 92 ? -6.795 2.151 16.977 1.00 71.69 92 PRO A CA 1
ATOM 711 C C . PRO A 1 92 ? -5.376 2.558 16.563 1.00 71.69 92 PRO A C 1
ATOM 713 O O . PRO A 1 92 ? -4.799 3.485 17.133 1.00 71.69 92 PRO A O 1
ATOM 716 N N . HIS A 1 93 ? -4.809 1.895 15.548 1.00 83.81 93 HIS A N 1
ATOM 717 C CA . HIS A 1 93 ? -3.453 2.160 15.064 1.00 83.81 93 HIS A CA 1
ATOM 718 C C . HIS A 1 93 ? -3.402 2.256 13.530 1.00 83.81 93 HIS A C 1
ATOM 720 O O . HIS A 1 93 ? -2.915 1.334 12.876 1.00 83.81 93 HIS A O 1
ATOM 726 N N . PRO A 1 94 ? -3.855 3.381 12.938 1.00 84.81 94 PRO A N 1
ATOM 727 C CA . PRO A 1 94 ? -3.972 3.537 11.486 1.00 84.81 94 PRO A CA 1
ATOM 728 C C . PRO A 1 94 ? -2.670 3.337 10.715 1.00 84.81 94 PRO A C 1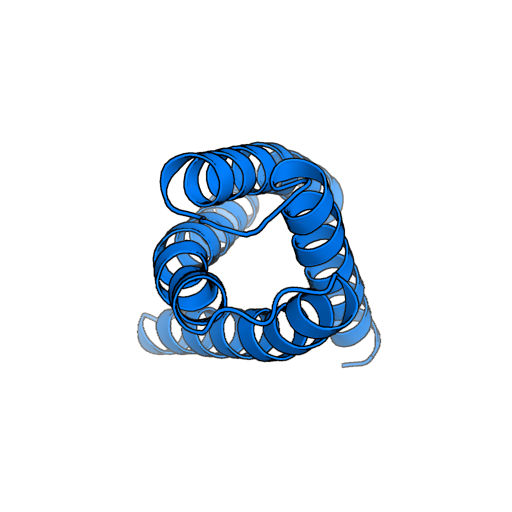
ATOM 730 O O . PRO A 1 94 ? -2.648 2.686 9.674 1.00 84.81 94 PRO A O 1
ATOM 733 N N . LEU A 1 95 ? -1.565 3.850 11.259 1.00 86.25 95 LEU A N 1
ATOM 734 C CA . LEU A 1 95 ? -0.253 3.707 10.636 1.00 86.25 95 LEU A CA 1
ATOM 735 C C . LEU A 1 95 ? 0.293 2.278 10.758 1.00 86.25 95 LEU A C 1
ATOM 737 O O . LEU A 1 95 ? 0.890 1.779 9.814 1.00 86.25 95 LEU A O 1
ATOM 741 N N . ALA A 1 96 ? 0.074 1.609 11.896 1.00 85.56 96 ALA A N 1
ATOM 742 C CA . ALA A 1 96 ? 0.499 0.220 12.073 1.00 85.56 96 ALA A CA 1
ATOM 743 C C . ALA A 1 96 ? -0.296 -0.718 11.158 1.00 85.56 96 ALA A C 1
ATOM 745 O O . ALA A 1 96 ? 0.287 -1.604 10.542 1.00 85.56 96 ALA A O 1
ATOM 746 N N . PHE A 1 97 ? -1.605 -0.476 11.023 1.00 87.50 97 PHE A N 1
ATOM 747 C CA . PHE A 1 97 ? -2.444 -1.184 10.066 1.00 87.50 97 PHE A CA 1
ATOM 748 C C . PHE A 1 97 ? -1.924 -1.000 8.638 1.00 87.50 97 PHE A C 1
ATOM 750 O O . PHE A 1 97 ? -1.639 -1.993 7.981 1.00 87.50 97 PHE A O 1
ATOM 757 N N . SER A 1 98 ? -1.721 0.245 8.191 1.00 88.69 98 SER A N 1
ATOM 758 C CA . SER A 1 98 ? -1.214 0.518 6.841 1.00 88.69 98 SER A CA 1
ATOM 759 C C . SER A 1 98 ? 0.169 -0.102 6.601 1.00 88.69 98 SER A C 1
ATOM 761 O O . SER A 1 98 ? 0.390 -0.713 5.560 1.00 88.69 98 SER A O 1
ATOM 763 N N . LEU A 1 99 ? 1.079 -0.045 7.577 1.00 87.19 99 LEU A N 1
ATOM 764 C CA . LEU A 1 99 ? 2.396 -0.675 7.469 1.00 87.19 99 LEU A CA 1
ATOM 765 C C . LEU A 1 99 ? 2.293 -2.199 7.318 1.00 87.19 99 LEU A C 1
ATOM 767 O O . LEU A 1 99 ? 2.971 -2.778 6.471 1.00 87.19 99 LEU A O 1
ATOM 771 N N . CYS A 1 100 ? 1.443 -2.854 8.112 1.00 85.75 100 CYS A N 1
ATOM 772 C CA . CYS A 1 100 ? 1.216 -4.294 8.004 1.00 85.75 100 CYS A CA 1
ATOM 773 C C . CYS A 1 100 ? 0.526 -4.669 6.686 1.00 85.75 100 CYS A C 1
ATOM 775 O O . CYS A 1 100 ? 0.933 -5.634 6.048 1.00 85.75 100 CYS A O 1
ATOM 777 N N . ALA A 1 101 ? -0.488 -3.908 6.278 1.00 85.50 101 ALA A N 1
ATOM 778 C CA . ALA A 1 101 ? -1.271 -4.121 5.067 1.00 85.50 101 ALA A CA 1
ATOM 779 C C . ALA A 1 101 ? -0.413 -4.001 3.796 1.00 85.50 101 ALA A C 1
ATOM 781 O O . ALA A 1 101 ? -0.352 -4.940 2.997 1.00 85.50 101 ALA A O 1
ATOM 782 N N . ASN A 1 102 ? 0.333 -2.902 3.667 1.00 85.75 102 ASN A N 1
ATOM 783 C CA . ASN A 1 102 ? 1.241 -2.674 2.541 1.00 85.75 102 ASN A CA 1
ATOM 784 C C . ASN A 1 102 ? 2.425 -3.639 2.577 1.00 85.75 102 ASN A C 1
ATOM 786 O O . ASN A 1 102 ? 2.737 -4.265 1.569 1.00 85.75 102 ASN A O 1
ATOM 790 N N . GLY A 1 103 ? 3.040 -3.856 3.746 1.00 82.38 103 GLY A N 1
ATOM 791 C CA . GLY A 1 103 ? 4.146 -4.807 3.886 1.00 82.38 103 GLY A CA 1
ATOM 792 C C . GLY A 1 103 ? 3.748 -6.240 3.513 1.00 82.38 103 GLY A C 1
ATOM 793 O O . GLY A 1 103 ? 4.494 -6.952 2.834 1.00 82.38 103 GLY A O 1
ATOM 794 N N . PHE A 1 104 ? 2.544 -6.666 3.897 1.00 82.56 104 PHE A N 1
ATOM 795 C CA . PHE A 1 104 ? 2.010 -7.970 3.520 1.00 82.56 104 PHE A CA 1
ATOM 796 C C . PHE A 1 104 ? 1.691 -8.043 2.021 1.00 82.56 104 PHE A C 1
ATOM 798 O O . PHE A 1 104 ? 2.113 -8.982 1.349 1.00 82.56 104 PHE A O 1
ATOM 805 N N . SER A 1 105 ? 1.038 -7.024 1.462 1.00 81.56 105 SER A N 1
ATOM 806 C CA . SER A 1 105 ? 0.742 -6.966 0.025 1.00 81.56 105 SER A CA 1
ATOM 807 C C . SER A 1 105 ? 2.008 -6.957 -0.835 1.00 81.56 105 SER A C 1
ATOM 809 O O . SER A 1 105 ? 2.083 -7.675 -1.833 1.00 81.56 105 SER A O 1
ATOM 811 N N . TYR A 1 106 ? 3.045 -6.237 -0.406 1.00 80.06 106 TYR A N 1
ATOM 812 C CA . TYR A 1 106 ? 4.356 -6.221 -1.048 1.00 80.06 106 TYR A CA 1
ATOM 813 C C . TYR A 1 106 ? 5.027 -7.600 -1.031 1.00 80.06 106 TYR A C 1
ATOM 815 O O . TYR A 1 106 ? 5.476 -8.086 -2.071 1.00 80.06 106 TYR A O 1
ATOM 823 N N . THR A 1 107 ? 5.077 -8.261 0.131 1.00 79.94 107 THR A N 1
ATOM 824 C CA . THR A 1 107 ? 5.697 -9.594 0.237 1.00 79.94 107 THR A CA 1
ATOM 825 C C . THR A 1 107 ? 4.952 -10.637 -0.595 1.00 79.94 107 THR A C 1
ATOM 827 O O . THR A 1 107 ? 5.591 -11.439 -1.275 1.00 79.94 107 THR A O 1
ATOM 830 N N . MET A 1 108 ? 3.620 -10.579 -0.637 1.00 78.88 108 MET A N 1
ATOM 831 C CA . MET A 1 108 ? 2.810 -11.423 -1.520 1.00 78.88 108 MET A CA 1
ATOM 832 C C . MET A 1 108 ? 3.065 -11.125 -3.001 1.00 78.88 108 MET A C 1
ATOM 834 O O . MET A 1 108 ? 3.226 -12.052 -3.794 1.00 78.88 108 MET A O 1
ATOM 838 N N . GLY A 1 109 ? 3.170 -9.850 -3.380 1.00 75.75 109 GLY A N 1
ATOM 839 C CA . GLY A 1 109 ? 3.522 -9.442 -4.740 1.00 75.75 109 GLY A CA 1
ATOM 840 C C . GLY A 1 109 ? 4.906 -9.935 -5.175 1.00 75.75 109 GLY A C 1
ATOM 841 O O . GLY A 1 109 ? 5.075 -10.350 -6.323 1.00 75.75 109 GLY A O 1
ATOM 842 N N . LEU A 1 110 ? 5.882 -9.943 -4.259 1.00 76.31 110 LEU A N 1
ATOM 843 C CA . LEU A 1 110 ? 7.211 -10.510 -4.493 1.00 76.31 110 LEU A CA 1
ATOM 844 C C . LEU A 1 110 ? 7.132 -12.029 -4.701 1.00 76.31 110 LEU A C 1
ATOM 846 O O . LEU A 1 110 ? 7.692 -12.536 -5.668 1.00 76.31 110 LEU A O 1
ATOM 850 N N . LEU A 1 111 ? 6.401 -12.742 -3.836 1.00 78.56 111 LEU A N 1
ATOM 851 C CA . LEU A 1 111 ? 6.222 -14.193 -3.945 1.00 78.56 111 LEU A CA 1
ATOM 852 C C . LEU A 1 111 ? 5.604 -14.590 -5.288 1.00 78.56 111 LEU A C 1
ATOM 854 O O . LEU A 1 111 ? 6.115 -15.494 -5.945 1.00 78.56 111 LEU A O 1
ATOM 858 N N . ILE A 1 112 ? 4.560 -13.881 -5.728 1.00 76.44 112 ILE A N 1
ATOM 859 C CA . ILE A 1 112 ? 3.924 -14.117 -7.032 1.00 76.44 112 ILE A CA 1
ATOM 860 C C . ILE A 1 112 ? 4.941 -13.947 -8.168 1.00 76.44 112 ILE A C 1
ATOM 862 O O . ILE A 1 112 ? 5.034 -14.826 -9.014 1.00 76.44 112 ILE A O 1
ATOM 866 N N . GLN A 1 113 ? 5.745 -12.877 -8.144 1.00 76.50 113 GLN A N 1
ATOM 867 C CA . GLN A 1 113 ? 6.805 -12.628 -9.136 1.00 76.50 113 GLN A CA 1
ATOM 868 C C . GLN A 1 113 ? 7.929 -13.673 -9.130 1.00 76.50 113 GLN A C 1
ATOM 870 O O . GLN A 1 113 ? 8.640 -13.806 -10.118 1.00 76.50 113 GLN A O 1
ATOM 875 N N . THR A 1 114 ? 8.166 -14.350 -8.003 1.00 75.12 114 THR A N 1
ATOM 876 C CA . THR A 1 114 ? 9.201 -15.395 -7.914 1.00 75.12 114 THR A CA 1
ATOM 877 C C . THR A 1 114 ? 8.698 -16.784 -8.300 1.00 75.12 114 THR A C 1
ATOM 879 O O . THR A 1 114 ? 9.505 -17.637 -8.658 1.00 75.12 114 THR A O 1
ATOM 882 N N . LEU A 1 115 ? 7.389 -17.032 -8.185 1.00 71.75 115 LEU A N 1
ATOM 883 C CA . LEU A 1 115 ? 6.771 -18.335 -8.446 1.00 71.75 115 LEU A CA 1
ATOM 884 C C . LEU A 1 115 ? 6.251 -18.486 -9.885 1.00 71.75 115 LEU A C 1
ATOM 886 O O . LEU A 1 115 ? 6.054 -19.619 -10.324 1.00 71.75 115 LEU A O 1
ATOM 890 N N . PHE A 1 116 ? 6.031 -17.377 -10.596 1.00 55.06 116 PHE A N 1
ATOM 891 C CA . PHE A 1 116 ? 5.495 -17.305 -11.960 1.00 55.06 116 PHE A CA 1
ATOM 892 C C . PHE A 1 116 ? 6.318 -16.342 -12.814 1.00 55.06 116 PHE A C 1
ATOM 894 O O . PHE A 1 116 ? 6.418 -16.599 -14.035 1.00 55.06 116 PHE A O 1
#